Protein AF-A0A1A7Z478-F1 (afdb_monomer_lite)

Radius of gyration: 35.0 Å; chains: 1; bounding box: 83×58×90 Å

pLDDT: mean 89.47, std 16.51, range [36.34, 98.75]

InterPro domains:
  IPR002418 Transcription regulator Myc [PR00044] (14-30)
  IPR002418 Transcription regulator Myc [PR00044] (31-46)
  IPR002418 Transcription regulator Myc [PR00044] (56-69)
  IPR011598 Myc-type, basic helix-loop-helix (bHLH) domain [PF00010] (22-73)
  IPR011598 Myc-type, basic helix-loop-helix (bHLH) domain [PS50888] (21-73)
  IPR011598 Myc-type, basic helix-loop-helix (bHLH) domain [SM00353] (27-79)
  IPR036638 Helix-loop-helix DNA-binding domain superfamily [G3DSA:4.10.280.10] (22-101)
  IPR036638 Helix-loop-helix DNA-binding domain superfamily [SSF47459] (18-101)
  IPR050433 Myc family transcription factors [PTHR45851] (7-102)

Secondary structure (DSSP, 8-state):
-----------PPP-HHHHHHHHHHHHHHHHHHHHHHHHHHHHHHHHSTTTTT-TT--HHHHHHHHHHHHHHHHHHHHHHHHHHHHHHHHHHHHHHHHHHHHHT-

Foldseek 3Di:
DDDDDDPDPDPDPPDVVVVVVVVVVVVVVVVVVVVVVVVVLLVLQCPQPVRNPPPPDDSVRSVVSSVVVVVVVVVVVVVVVVVVVVVVVVVVVVVVVVVVVVVVD

Structure (mmCIF, N/CA/C/O backbone):
data_AF-A0A1A7Z478-F1
#
_entry.id   AF-A0A1A7Z478-F1
#
loop_
_atom_site.group_PDB
_atom_site.id
_atom_site.type_symbol
_atom_site.label_atom_id
_atom_site.label_alt_id
_atom_site.label_comp_id
_atom_site.label_asym_id
_atom_site.label_entity_id
_atom_site.label_seq_id
_atom_site.pdbx_PDB_ins_code
_atom_site.Cartn_x
_atom_site.Cartn_y
_atom_site.Cartn_z
_atom_site.occupancy
_atom_site.B_iso_or_equiv
_atom_site.auth_seq_id
_atom_site.auth_comp_id
_atom_site.auth_asym_id
_atom_site.auth_atom_id
_atom_site.pdbx_PDB_model_num
ATOM 1 N N . GLY A 1 1 ? 62.816 43.035 -41.598 1.00 36.34 1 GLY A N 1
ATOM 2 C CA . GLY A 1 1 ? 61.524 42.574 -41.060 1.00 36.34 1 GLY A CA 1
ATOM 3 C C . GLY A 1 1 ? 61.560 41.069 -40.955 1.00 36.34 1 GLY A C 1
ATOM 4 O O . GLY A 1 1 ? 61.737 40.425 -41.976 1.00 36.34 1 GLY A O 1
ATOM 5 N N . ALA A 1 2 ? 61.474 40.525 -39.743 1.00 38.56 2 ALA A N 1
ATOM 6 C CA . ALA A 1 2 ? 61.452 39.086 -39.495 1.00 38.56 2 ALA A CA 1
ATOM 7 C C . ALA A 1 2 ? 60.048 38.703 -39.007 1.00 38.56 2 ALA A C 1
ATOM 9 O O . ALA A 1 2 ? 59.629 39.121 -37.929 1.00 38.56 2 ALA A O 1
ATOM 10 N N . GLY A 1 3 ? 59.304 37.971 -39.838 1.00 43.94 3 GLY A N 1
ATOM 11 C CA . GLY A 1 3 ? 57.983 37.451 -39.500 1.00 43.94 3 GLY A CA 1
ATOM 12 C C . GLY A 1 3 ? 58.118 36.232 -38.596 1.00 43.94 3 GLY A C 1
ATOM 13 O O . GLY A 1 3 ? 58.597 35.189 -39.032 1.00 43.94 3 GLY A O 1
ATOM 14 N N . GLN A 1 4 ? 57.711 36.368 -37.336 1.00 50.94 4 GLN A N 1
ATOM 15 C CA . GLN A 1 4 ? 57.641 35.250 -36.405 1.00 50.94 4 GLN A CA 1
ATOM 16 C C . GLN A 1 4 ? 56.343 34.470 -36.624 1.00 50.94 4 GLN A C 1
ATOM 18 O O . GLN A 1 4 ? 55.231 34.961 -36.448 1.00 50.94 4 GLN A O 1
ATOM 23 N N . SER A 1 5 ? 56.555 33.228 -37.036 1.00 51.25 5 SER A N 1
ATOM 24 C CA . SER A 1 5 ? 55.662 32.079 -37.082 1.00 51.25 5 SER A CA 1
ATOM 25 C C . SER A 1 5 ? 54.683 31.984 -35.904 1.00 51.25 5 SER A C 1
ATOM 27 O O . SER A 1 5 ? 55.066 31.620 -34.790 1.00 51.25 5 SER A O 1
ATOM 29 N N . GLY A 1 6 ? 53.396 32.206 -36.180 1.00 52.69 6 GLY A N 1
ATOM 30 C CA . GLY A 1 6 ? 52.306 31.764 -35.315 1.00 52.69 6 GLY A CA 1
ATOM 31 C C . GLY A 1 6 ? 52.181 30.242 -35.378 1.00 52.69 6 GLY A C 1
ATOM 32 O O . GLY A 1 6 ? 51.835 29.680 -36.419 1.00 52.69 6 GLY A O 1
ATOM 33 N N . ARG A 1 7 ? 52.495 29.566 -34.268 1.00 56.50 7 ARG A N 1
ATOM 34 C CA . ARG A 1 7 ? 52.255 28.130 -34.083 1.00 56.50 7 ARG A CA 1
ATOM 35 C C . ARG A 1 7 ? 50.757 27.868 -34.248 1.00 56.50 7 ARG A C 1
ATOM 37 O O . ARG A 1 7 ? 49.958 28.320 -33.434 1.00 56.50 7 ARG A O 1
ATOM 44 N N . ARG A 1 8 ? 50.372 27.142 -35.300 1.00 59.56 8 ARG A N 1
ATOM 45 C CA . ARG A 1 8 ? 49.021 26.586 -35.419 1.00 59.56 8 ARG A CA 1
ATOM 46 C C . ARG A 1 8 ? 48.884 25.534 -34.326 1.00 59.56 8 ARG A C 1
ATOM 48 O O . ARG A 1 8 ? 49.501 24.477 -34.415 1.00 59.56 8 ARG A O 1
ATOM 55 N N . GLN A 1 9 ? 48.130 25.859 -33.281 1.00 59.53 9 GLN A N 1
ATOM 56 C CA . GLN A 1 9 ? 47.668 24.890 -32.297 1.00 59.53 9 GLN A CA 1
ATOM 57 C C . GLN A 1 9 ? 46.818 23.862 -33.058 1.00 59.53 9 GLN A C 1
ATOM 59 O O . GLN A 1 9 ? 45.715 24.161 -33.513 1.00 59.53 9 GLN A O 1
ATOM 64 N N . CYS A 1 10 ? 47.374 22.679 -33.288 1.00 53.19 10 CYS A N 1
ATOM 65 C CA . CYS A 1 10 ? 46.645 21.526 -33.786 1.00 53.19 10 CYS A CA 1
ATOM 66 C C . CYS A 1 10 ? 45.642 21.095 -32.707 1.00 53.19 10 CYS A C 1
ATOM 6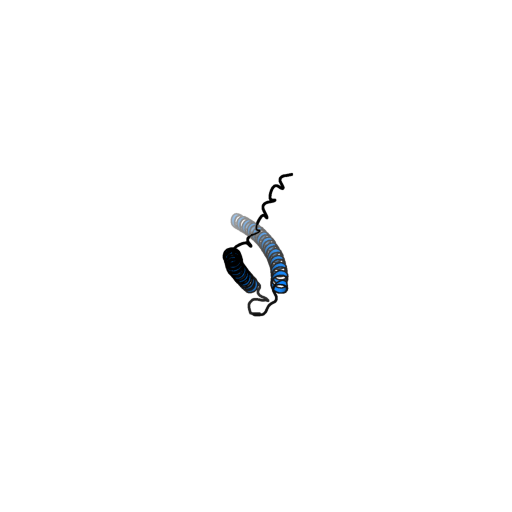8 O O . CYS A 1 10 ? 46.028 20.628 -31.639 1.00 53.19 10 CYS A O 1
ATOM 70 N N . TRP A 1 11 ? 44.349 21.289 -32.971 1.00 57.22 11 TRP A N 1
ATOM 71 C CA . TRP A 1 11 ? 43.285 20.666 -32.191 1.00 57.22 11 TRP A CA 1
ATOM 72 C C . TRP A 1 11 ? 43.204 19.201 -32.619 1.00 57.22 11 TRP A C 1
ATOM 74 O O . TRP A 1 11 ? 42.598 18.880 -33.640 1.00 57.22 11 TRP A O 1
ATOM 84 N N . SER A 1 12 ? 43.877 18.316 -31.889 1.00 61.88 12 SER A N 1
ATOM 85 C CA . SER A 1 12 ? 43.648 16.879 -32.039 1.00 61.88 12 SER A CA 1
ATOM 86 C C . SER A 1 12 ? 42.258 16.557 -31.473 1.00 61.88 12 SER A C 1
ATOM 88 O O . SER A 1 12 ? 41.987 16.948 -30.334 1.00 61.88 12 SER A O 1
ATOM 90 N N . PRO A 1 13 ? 41.362 15.887 -32.222 1.00 65.06 13 PRO A N 1
ATOM 91 C CA . PRO A 1 13 ? 40.093 15.418 -31.676 1.00 65.06 13 PRO A CA 1
ATOM 92 C C . PRO A 1 13 ? 40.349 14.481 -30.484 1.00 65.06 13 PRO A C 1
ATOM 94 O O . PRO A 1 13 ? 41.322 13.719 -30.530 1.00 65.06 13 PRO A O 1
ATOM 97 N N . PRO A 1 14 ? 39.517 14.514 -29.427 1.00 62.09 14 PRO A N 1
ATOM 98 C CA . PRO A 1 14 ? 39.545 13.487 -28.393 1.00 62.09 14 PRO A CA 1
ATOM 99 C C . PRO A 1 14 ? 39.436 12.106 -29.048 1.00 62.09 14 PRO A C 1
ATOM 101 O O . PRO A 1 14 ? 38.679 11.929 -29.998 1.00 62.09 14 PRO A O 1
ATOM 104 N N . SER A 1 15 ? 40.225 11.146 -28.571 1.00 63.00 15 SER A N 1
ATOM 105 C CA . SER A 1 15 ? 40.178 9.763 -29.047 1.00 63.00 15 SER A CA 1
ATOM 106 C C . SER A 1 15 ? 38.774 9.193 -28.806 1.00 63.00 15 SER A C 1
ATOM 108 O O . SER A 1 15 ? 38.401 8.964 -27.655 1.00 63.00 15 SER A O 1
ATOM 110 N N . ASP A 1 16 ? 38.000 8.973 -29.876 1.00 62.78 16 ASP A N 1
ATOM 111 C CA . ASP A 1 16 ? 36.585 8.554 -29.833 1.00 62.78 16 ASP A CA 1
ATOM 112 C C . ASP A 1 16 ? 36.330 7.302 -28.961 1.00 62.78 16 ASP A C 1
ATOM 114 O O . ASP A 1 16 ? 35.242 7.132 -28.411 1.00 62.78 16 ASP A O 1
ATOM 118 N N . GLY A 1 17 ? 37.339 6.445 -28.765 1.00 64.31 17 GLY A N 1
ATOM 119 C CA . GLY A 1 17 ? 37.216 5.212 -27.979 1.00 64.31 17 GLY A CA 1
ATOM 120 C C . GLY A 1 17 ? 36.910 5.427 -26.490 1.00 64.31 17 GLY A C 1
ATOM 121 O O . GLY A 1 17 ? 36.121 4.679 -25.913 1.00 64.31 17 GLY A O 1
ATOM 122 N N . GLU A 1 18 ? 37.462 6.469 -25.857 1.00 71.38 18 GLU A N 1
ATOM 123 C CA . GLU A 1 18 ? 37.213 6.717 -24.426 1.00 71.38 18 GLU A CA 1
ATOM 124 C C . GLU A 1 18 ? 35.776 7.187 -24.160 1.00 71.38 18 GLU A C 1
ATOM 126 O O . GLU A 1 18 ? 35.186 6.877 -23.120 1.00 71.38 18 GLU A O 1
ATOM 131 N N . ASP A 1 19 ? 35.193 7.931 -25.097 1.00 81.88 19 ASP A N 1
ATOM 132 C CA . ASP A 1 19 ? 33.825 8.430 -24.974 1.00 81.88 19 ASP A CA 1
ATOM 133 C C . ASP A 1 19 ? 32.790 7.358 -25.344 1.00 81.88 19 ASP A C 1
ATOM 135 O O . ASP A 1 19 ? 31.712 7.298 -24.738 1.00 81.88 19 ASP A O 1
ATOM 139 N N . GLU A 1 20 ? 33.124 6.441 -26.254 1.00 87.19 20 GLU A N 1
ATOM 140 C CA . GLU A 1 20 ? 32.314 5.252 -26.527 1.00 87.19 20 GLU A CA 1
ATOM 141 C C . GLU A 1 20 ? 32.226 4.306 -25.320 1.00 87.19 20 GLU A C 1
ATOM 143 O O . GLU A 1 20 ? 31.129 3.841 -24.984 1.00 87.19 20 GLU A O 1
ATOM 148 N N . ASP A 1 21 ? 33.332 4.072 -24.611 1.00 91.00 21 ASP A N 1
ATOM 149 C CA . ASP A 1 21 ? 33.354 3.200 -23.431 1.00 91.00 21 ASP A CA 1
ATOM 150 C C . ASP A 1 21 ? 32.591 3.795 -22.240 1.00 91.00 21 ASP A C 1
ATOM 152 O O . ASP A 1 21 ? 31.832 3.087 -21.557 1.00 91.00 21 ASP A O 1
ATOM 156 N N . LYS A 1 22 ? 32.682 5.115 -22.030 1.00 93.88 22 LYS A N 1
ATOM 157 C CA . LYS A 1 22 ? 31.846 5.828 -21.046 1.00 93.88 22 LYS A CA 1
ATOM 158 C C . LYS A 1 22 ? 30.362 5.694 -21.385 1.00 93.88 22 LYS A C 1
ATOM 160 O O . LYS A 1 22 ? 29.557 5.351 -20.513 1.00 93.88 22 LYS A O 1
ATOM 165 N N . ARG A 1 23 ? 29.984 5.905 -22.653 1.00 94.62 23 ARG A N 1
ATOM 166 C CA . ARG A 1 23 ? 28.593 5.755 -23.119 1.00 94.62 23 ARG A CA 1
ATOM 167 C C . ARG A 1 23 ? 28.084 4.326 -22.949 1.00 94.62 23 ARG A C 1
ATOM 169 O O . ARG A 1 23 ? 26.947 4.130 -22.515 1.00 94.62 23 ARG A O 1
ATOM 176 N N . ARG A 1 24 ? 28.909 3.322 -23.260 1.00 95.88 24 ARG A N 1
ATOM 177 C CA . ARG A 1 24 ? 28.585 1.901 -23.073 1.00 95.88 24 ARG A CA 1
ATOM 178 C C . ARG A 1 24 ? 28.312 1.592 -21.605 1.00 95.88 24 ARG A C 1
ATOM 180 O O . ARG A 1 24 ? 27.258 1.039 -21.290 1.00 95.88 24 ARG A O 1
ATOM 187 N N . THR A 1 25 ? 29.218 1.999 -20.721 1.00 96.25 25 THR A N 1
ATOM 188 C CA . THR A 1 25 ? 29.105 1.783 -19.272 1.00 96.25 25 THR A CA 1
ATOM 189 C C . THR A 1 25 ? 27.842 2.438 -18.716 1.00 96.25 25 THR A C 1
ATOM 191 O O . THR A 1 25 ? 27.045 1.780 -18.047 1.00 96.25 25 THR A O 1
ATOM 194 N N . HIS A 1 26 ? 27.586 3.697 -19.080 1.00 97.56 26 HIS A N 1
ATOM 195 C CA . HIS A 1 26 ? 26.366 4.409 -18.700 1.00 97.56 26 HIS A CA 1
ATOM 196 C C . HIS A 1 26 ? 25.090 3.655 -19.121 1.00 97.56 26 HIS A C 1
ATOM 198 O O . HIS A 1 26 ? 24.170 3.476 -18.322 1.00 97.56 26 HIS A O 1
ATOM 204 N N . ASN A 1 27 ? 25.033 3.156 -20.359 1.00 97.94 27 ASN A N 1
ATOM 205 C CA . ASN A 1 27 ? 23.868 2.424 -20.867 1.00 97.94 27 ASN A CA 1
ATOM 206 C C . ASN A 1 27 ? 23.615 1.102 -20.128 1.00 97.94 27 ASN A C 1
ATOM 208 O O . ASN A 1 27 ? 22.454 0.717 -19.946 1.00 97.94 27 ASN A O 1
ATOM 212 N N . ILE A 1 28 ? 24.679 0.406 -19.718 1.00 98.19 28 ILE A N 1
ATOM 213 C CA . ILE A 1 28 ? 24.585 -0.821 -18.918 1.00 98.19 28 ILE A CA 1
ATOM 214 C C . ILE A 1 28 ? 23.982 -0.494 -17.549 1.00 98.19 28 ILE A C 1
ATOM 216 O O . ILE A 1 28 ? 22.985 -1.107 -17.162 1.00 98.19 28 ILE A O 1
ATOM 220 N N . LEU A 1 29 ? 24.522 0.519 -16.867 1.00 98.19 29 LEU A N 1
ATOM 221 C CA . LEU A 1 29 ? 24.058 0.928 -15.541 1.00 98.19 29 LEU A CA 1
ATOM 222 C C . LEU A 1 29 ? 22.599 1.409 -15.565 1.00 98.19 29 LEU A C 1
ATOM 224 O O . LEU A 1 29 ? 21.792 0.978 -14.744 1.00 98.19 29 LEU A O 1
ATOM 228 N N . GLU A 1 30 ? 22.204 2.221 -16.548 1.00 98.38 30 GLU A N 1
ATOM 229 C CA . GLU A 1 30 ? 20.816 2.693 -16.653 1.00 98.38 30 GLU A CA 1
ATOM 230 C C . GLU A 1 30 ? 19.842 1.563 -17.029 1.00 98.38 30 GLU A C 1
ATOM 232 O O . GLU A 1 30 ? 18.678 1.557 -16.620 1.00 98.38 30 GLU A O 1
ATOM 237 N N . ARG A 1 31 ? 20.285 0.557 -17.794 1.00 98.56 31 ARG A N 1
ATOM 238 C CA . ARG A 1 31 ? 19.478 -0.651 -18.028 1.00 98.56 31 ARG A CA 1
ATOM 239 C C . ARG A 1 31 ? 19.278 -1.432 -16.730 1.00 98.56 31 ARG A C 1
ATOM 241 O O . ARG A 1 31 ? 18.151 -1.850 -16.465 1.00 98.56 31 ARG A O 1
ATOM 248 N N . GLN A 1 32 ? 20.330 -1.605 -15.933 1.00 98.62 32 GLN A N 1
ATOM 249 C CA . GLN A 1 32 ? 20.241 -2.267 -14.634 1.00 98.62 32 GLN A CA 1
ATOM 250 C C . GLN A 1 32 ? 19.283 -1.519 -13.699 1.00 98.62 32 GLN A C 1
ATOM 252 O O . GLN A 1 32 ? 18.315 -2.114 -13.227 1.00 98.62 32 GLN A O 1
ATOM 257 N N . ARG A 1 33 ? 19.450 -0.201 -13.552 1.00 98.62 33 ARG A N 1
ATOM 258 C CA . ARG A 1 33 ? 18.551 0.652 -12.761 1.00 98.62 33 ARG A CA 1
ATOM 259 C C . ARG A 1 33 ? 17.089 0.516 -13.195 1.00 98.62 33 ARG A C 1
ATOM 261 O O . ARG A 1 33 ? 16.193 0.385 -12.361 1.00 98.62 33 ARG A O 1
ATOM 268 N N . ARG A 1 34 ? 16.812 0.523 -14.506 1.00 98.50 34 ARG A N 1
ATOM 269 C CA . ARG A 1 34 ? 15.440 0.348 -15.024 1.00 98.50 34 ARG A CA 1
ATOM 270 C C . ARG A 1 34 ? 14.875 -1.043 -14.742 1.00 98.50 34 ARG A C 1
ATOM 272 O O . ARG A 1 34 ? 13.674 -1.154 -14.491 1.00 98.50 34 ARG A O 1
ATOM 279 N N . ASN A 1 35 ? 15.708 -2.081 -14.772 1.00 98.6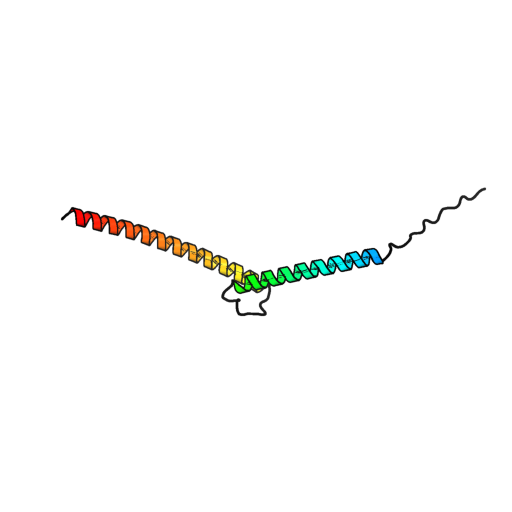2 35 ASN A N 1
ATOM 280 C CA . ASN A 1 35 ? 15.304 -3.438 -14.414 1.00 98.62 35 ASN A CA 1
ATOM 281 C C . ASN A 1 35 ? 14.972 -3.553 -12.925 1.00 98.62 35 ASN A C 1
ATOM 283 O O . ASN A 1 35 ? 13.920 -4.096 -12.597 1.00 98.62 35 ASN A O 1
ATOM 287 N N . GLU A 1 36 ? 15.806 -2.996 -12.048 1.00 98.69 36 GLU A N 1
ATOM 288 C CA . GLU A 1 36 ? 15.549 -2.940 -10.604 1.00 98.69 36 GLU A CA 1
ATOM 289 C C . GLU A 1 36 ? 14.246 -2.188 -10.310 1.00 98.69 36 GLU A C 1
ATOM 291 O O . GLU A 1 36 ? 13.366 -2.710 -9.630 1.00 98.69 36 GLU A O 1
ATOM 296 N N . LEU A 1 37 ? 14.043 -1.021 -10.931 1.00 98.38 37 LEU A N 1
ATOM 297 C CA . LEU A 1 37 ? 12.798 -0.264 -10.799 1.00 98.38 37 LEU A CA 1
ATOM 298 C C . LEU A 1 37 ? 11.578 -1.067 -11.275 1.00 98.38 37 LEU A C 1
ATOM 300 O O . LEU A 1 37 ? 10.521 -1.025 -10.647 1.00 98.38 37 LEU A O 1
ATOM 304 N N . ARG A 1 38 ? 11.700 -1.804 -12.386 1.00 97.44 38 ARG A N 1
ATOM 305 C CA . ARG A 1 38 ? 10.630 -2.682 -12.882 1.00 97.44 38 ARG A CA 1
ATOM 306 C C . ARG A 1 38 ? 10.299 -3.774 -11.864 1.00 97.44 38 ARG A C 1
ATOM 308 O O . ARG A 1 38 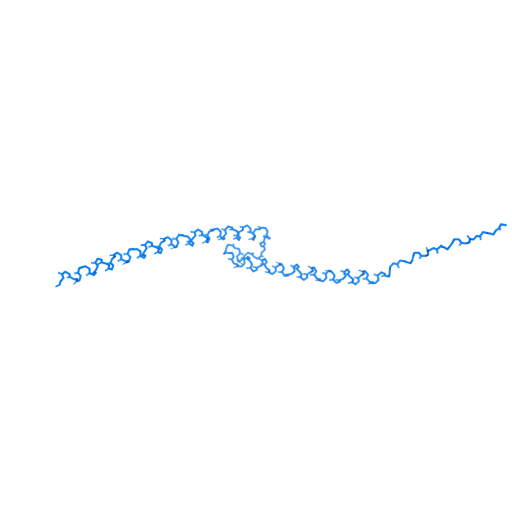? 9.118 -4.009 -11.631 1.00 97.44 38 ARG A O 1
ATOM 315 N N . VAL A 1 39 ? 11.306 -4.409 -11.264 1.00 98.12 39 VAL A N 1
ATOM 316 C CA . VAL A 1 39 ? 11.107 -5.415 -10.208 1.00 98.12 39 VAL A CA 1
ATOM 317 C C . VAL A 1 39 ? 10.390 -4.794 -9.011 1.00 98.12 39 VAL A C 1
ATOM 319 O O . VAL A 1 39 ? 9.386 -5.344 -8.575 1.00 98.12 39 VAL A O 1
ATOM 322 N N . SER A 1 40 ? 10.804 -3.609 -8.554 1.00 98.38 40 SER A N 1
ATOM 323 C CA . SER A 1 40 ? 10.125 -2.900 -7.460 1.00 98.38 40 SER A CA 1
ATOM 324 C C . SER A 1 40 ? 8.650 -2.606 -7.761 1.00 98.38 40 SER A C 1
ATOM 326 O O . SER A 1 40 ? 7.803 -2.782 -6.889 1.00 98.38 40 SER A O 1
ATOM 328 N N . PHE A 1 41 ? 8.310 -2.218 -8.996 1.00 98.38 41 PHE A N 1
ATOM 329 C CA . PHE A 1 41 ? 6.913 -2.021 -9.407 1.00 98.38 41 PHE A CA 1
ATOM 330 C C . PHE A 1 41 ? 6.095 -3.317 -9.401 1.00 98.38 41 PHE A C 1
ATOM 332 O O . PHE A 1 41 ? 4.926 -3.285 -9.021 1.00 98.38 41 PHE A O 1
ATOM 339 N N . LEU A 1 42 ? 6.686 -4.441 -9.812 1.00 97.62 42 LEU A N 1
ATOM 340 C CA . LEU A 1 42 ? 6.015 -5.744 -9.777 1.00 97.62 42 LEU A CA 1
ATOM 341 C C . LEU A 1 42 ? 5.786 -6.196 -8.333 1.00 97.62 42 LEU A C 1
ATOM 343 O O . LEU A 1 42 ? 4.663 -6.535 -7.978 1.00 97.62 42 LEU A O 1
ATOM 347 N N . SER A 1 43 ? 6.803 -6.079 -7.477 1.00 98.00 43 SER A N 1
ATOM 348 C CA . SER A 1 43 ? 6.672 -6.361 -6.047 1.00 98.00 43 SER A CA 1
ATOM 349 C C . SER A 1 43 ? 5.594 -5.500 -5.389 1.00 98.00 43 SER A C 1
ATOM 351 O O . SER A 1 43 ? 4.816 -6.011 -4.589 1.00 98.00 43 SER A O 1
ATOM 353 N N . LEU A 1 44 ? 5.513 -4.208 -5.731 1.00 98.31 44 LEU A N 1
ATOM 354 C CA . LEU A 1 44 ? 4.465 -3.318 -5.228 1.00 98.31 44 LEU A CA 1
ATOM 355 C C . LEU A 1 44 ? 3.076 -3.758 -5.705 1.00 98.31 44 LEU A C 1
ATOM 357 O O . LEU A 1 44 ? 2.156 -3.852 -4.898 1.00 98.31 44 LEU A O 1
ATOM 361 N N . ARG A 1 45 ? 2.927 -4.066 -6.998 1.00 98.25 45 ARG A N 1
ATOM 362 C CA . ARG A 1 45 ? 1.672 -4.561 -7.579 1.00 98.25 45 ARG A CA 1
ATOM 363 C C . ARG A 1 45 ? 1.166 -5.802 -6.844 1.00 98.25 45 ARG A C 1
ATOM 365 O O . ARG A 1 45 ? -0.013 -5.869 -6.520 1.00 98.25 45 ARG A O 1
ATOM 372 N N . ASP A 1 46 ? 2.052 -6.746 -6.541 1.00 97.81 46 ASP A N 1
ATOM 373 C CA . ASP A 1 46 ? 1.690 -8.015 -5.902 1.00 97.81 46 ASP A CA 1
ATOM 374 C C . ASP A 1 46 ? 1.203 -7.847 -4.450 1.00 97.81 46 ASP A C 1
ATOM 376 O O . ASP A 1 46 ? 0.557 -8.746 -3.905 1.00 97.81 46 ASP A O 1
ATOM 380 N N . LYS A 1 47 ? 1.487 -6.699 -3.817 1.00 97.88 47 LYS A N 1
ATOM 381 C CA . LYS A 1 47 ? 0.966 -6.334 -2.489 1.00 97.88 47 LYS A CA 1
ATOM 382 C C . LYS A 1 47 ? -0.409 -5.677 -2.534 1.00 97.88 47 LYS A C 1
ATOM 384 O O . LYS A 1 47 ? -1.047 -5.593 -1.491 1.00 97.88 47 LYS A O 1
ATOM 389 N N . VAL A 1 48 ? -0.865 -5.232 -3.703 1.00 98.00 48 VAL A N 1
ATOM 390 C CA . VAL A 1 48 ? -2.172 -4.594 -3.878 1.00 98.00 48 VAL A CA 1
ATOM 391 C C . VAL A 1 48 ? -3.174 -5.655 -4.354 1.00 98.00 48 VAL A C 1
ATOM 393 O O . VAL A 1 48 ? -3.054 -6.116 -5.493 1.00 98.00 48 VAL A O 1
ATOM 396 N N . PRO A 1 49 ? -4.175 -6.051 -3.538 1.00 97.12 49 PRO A N 1
ATOM 397 C CA . PRO A 1 49 ? -5.077 -7.163 -3.857 1.00 97.12 49 PRO A CA 1
ATOM 398 C C . PRO A 1 49 ? -5.766 -7.027 -5.218 1.00 97.12 49 PRO A C 1
ATOM 400 O O . PRO A 1 49 ? -5.841 -7.991 -5.972 1.00 97.12 49 PRO A O 1
ATOM 403 N N . GLU A 1 50 ? -6.195 -5.814 -5.576 1.00 95.88 50 GLU A N 1
ATOM 404 C CA . GLU A 1 50 ? -6.884 -5.539 -6.843 1.00 95.88 50 GLU A CA 1
ATOM 405 C C . GLU A 1 50 ? -5.984 -5.703 -8.084 1.00 95.88 50 GLU A C 1
ATOM 407 O O . GLU A 1 50 ? -6.484 -5.783 -9.209 1.00 95.88 50 GLU A O 1
ATOM 412 N N . LEU A 1 51 ? -4.658 -5.694 -7.907 1.00 97.25 51 LEU A N 1
ATOM 413 C CA . LEU A 1 51 ? -3.682 -5.672 -8.997 1.00 97.25 51 LEU A CA 1
ATOM 414 C C . LEU A 1 51 ? -2.819 -6.930 -9.096 1.00 97.25 51 LEU A C 1
ATOM 416 O O . LEU A 1 51 ? -2.171 -7.117 -10.127 1.00 97.25 51 LEU A O 1
ATOM 420 N N . LYS A 1 52 ? -2.802 -7.777 -8.065 1.00 93.88 52 LYS A N 1
ATOM 421 C CA . LYS A 1 52 ? -1.899 -8.929 -7.949 1.00 93.88 52 LYS A CA 1
ATOM 422 C C . LYS A 1 52 ? -1.891 -9.832 -9.190 1.00 93.88 52 LYS A C 1
ATOM 424 O O . LYS A 1 52 ? -0.821 -10.160 -9.691 1.00 93.88 52 LYS A O 1
ATOM 429 N N . ASP A 1 53 ? -3.063 -10.136 -9.744 1.00 93.12 53 ASP A N 1
ATOM 430 C CA . ASP A 1 53 ? -3.199 -11.029 -10.906 1.00 93.12 53 ASP A CA 1
ATOM 431 C C . ASP A 1 53 ? -3.209 -10.276 -12.258 1.00 93.12 53 ASP A C 1
ATOM 433 O O . ASP A 1 53 ? -3.349 -10.872 -13.327 1.00 93.12 53 ASP A O 1
ATOM 437 N N . LYS A 1 54 ? -3.045 -8.944 -12.247 1.00 93.12 54 LYS A N 1
ATOM 438 C CA . LYS A 1 54 ? -3.104 -8.084 -13.441 1.00 93.12 54 LYS A CA 1
ATOM 439 C C . LYS A 1 54 ? -1.701 -7.801 -13.976 1.00 93.12 54 LYS A C 1
ATOM 441 O O . LYS A 1 54 ? -1.097 -6.756 -13.708 1.00 93.12 54 LYS A O 1
ATOM 446 N N . GLU A 1 55 ? -1.189 -8.723 -14.791 1.00 88.00 55 GLU A N 1
ATOM 447 C CA . GLU A 1 55 ? 0.212 -8.714 -15.228 1.00 88.00 55 GLU A CA 1
ATOM 448 C C . GLU A 1 55 ? 0.633 -7.415 -15.947 1.00 88.00 55 GLU A C 1
ATOM 450 O O . GLU A 1 55 ? 1.698 -6.858 -15.671 1.00 88.00 55 GLU A O 1
ATOM 455 N N . LYS A 1 56 ? -0.239 -6.876 -16.808 1.00 91.75 56 LYS A N 1
ATOM 456 C CA . LYS A 1 56 ? 0.018 -5.693 -17.651 1.00 91.75 56 LYS A CA 1
ATOM 457 C C . LYS A 1 56 ? -0.519 -4.383 -17.052 1.00 91.75 56 LYS A C 1
ATOM 459 O O . LYS A 1 56 ? -1.046 -3.539 -17.773 1.00 91.75 56 LYS A O 1
ATOM 464 N N . THR A 1 57 ? -0.399 -4.200 -15.737 1.00 95.44 57 THR A N 1
ATOM 465 C CA . THR A 1 57 ? -0.872 -2.975 -15.068 1.00 95.44 57 THR A CA 1
ATOM 466 C C . THR A 1 57 ? 0.083 -1.789 -15.307 1.00 95.44 57 THR A C 1
ATOM 468 O O . THR A 1 57 ? 1.283 -1.910 -15.043 1.00 95.44 57 THR A O 1
ATOM 471 N N . PRO A 1 58 ? -0.406 -0.615 -15.758 1.00 97.62 58 PRO A N 1
ATOM 472 C CA . PRO A 1 58 ? 0.425 0.579 -15.919 1.00 97.62 58 PRO A CA 1
ATOM 473 C C . PRO A 1 58 ? 1.022 1.077 -14.594 1.00 97.62 58 PRO A C 1
ATOM 475 O O . PRO A 1 58 ? 0.345 1.088 -13.568 1.00 97.62 58 PRO A O 1
ATOM 478 N N . LYS A 1 59 ? 2.257 1.604 -14.622 1.00 97.81 59 LYS A N 1
ATOM 479 C CA . LYS A 1 59 ? 2.957 2.126 -13.426 1.00 97.81 59 LYS A CA 1
ATOM 480 C C . LYS A 1 59 ? 2.130 3.141 -12.634 1.00 97.81 59 LYS A C 1
ATOM 482 O O . LYS A 1 59 ? 2.058 3.051 -11.417 1.00 97.81 59 LYS A O 1
ATOM 487 N N . VAL A 1 60 ? 1.476 4.079 -13.322 1.00 98.25 60 VAL A N 1
ATOM 488 C CA . VAL A 1 60 ? 0.639 5.103 -12.673 1.00 98.25 60 VAL A CA 1
ATOM 489 C C . VAL A 1 60 ? -0.555 4.494 -11.933 1.00 98.25 60 VAL A C 1
ATOM 491 O 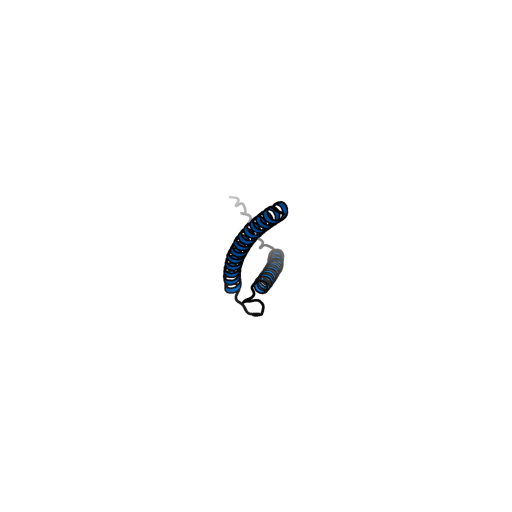O . VAL A 1 60 ? -0.939 4.993 -10.882 1.00 98.25 60 VAL A O 1
ATOM 494 N N . VAL A 1 61 ? -1.114 3.397 -12.449 1.00 98.19 61 VAL A N 1
ATOM 495 C CA . VAL A 1 61 ? -2.225 2.686 -11.807 1.00 98.19 61 VAL A CA 1
ATOM 496 C C . VAL A 1 61 ? -1.726 1.947 -10.569 1.00 98.19 61 VAL A C 1
ATOM 498 O O . VAL A 1 61 ? -2.376 2.036 -9.535 1.00 98.19 61 VAL A O 1
ATOM 501 N N . ILE A 1 62 ? -0.549 1.306 -10.636 1.00 98.50 62 ILE A N 1
ATOM 502 C CA . ILE A 1 62 ? 0.082 0.672 -9.465 1.00 98.50 62 ILE A CA 1
ATOM 503 C C . ILE A 1 62 ? 0.256 1.690 -8.333 1.00 98.50 62 ILE A C 1
ATOM 505 O O . ILE A 1 62 ? -0.125 1.404 -7.205 1.00 98.50 62 ILE A O 1
ATOM 509 N N . LEU A 1 63 ? 0.779 2.885 -8.633 1.00 98.69 63 LEU A N 1
ATOM 510 C CA . LEU A 1 63 ? 0.977 3.927 -7.619 1.00 98.69 63 LEU A CA 1
ATOM 511 C C . LEU A 1 63 ? -0.347 4.394 -7.010 1.00 98.69 63 LEU A C 1
ATOM 513 O O . LEU A 1 63 ? -0.474 4.397 -5.792 1.00 98.69 63 LEU A O 1
ATOM 517 N N . LYS A 1 64 ? -1.341 4.736 -7.842 1.00 98.62 64 LYS A N 1
ATOM 518 C CA . LYS A 1 64 ? -2.655 5.196 -7.362 1.00 98.62 64 LYS A CA 1
ATOM 519 C C . LYS A 1 64 ? -3.327 4.159 -6.465 1.00 98.62 64 LYS A C 1
ATOM 521 O O . LYS A 1 64 ? -3.719 4.478 -5.350 1.00 98.62 64 LYS A O 1
ATOM 526 N N . LYS A 1 65 ? -3.383 2.907 -6.924 1.00 98.44 65 LYS A N 1
ATOM 527 C CA . LYS A 1 65 ? -4.015 1.814 -6.181 1.00 98.44 65 LYS A CA 1
ATOM 528 C C . LYS A 1 65 ? -3.262 1.435 -4.914 1.00 98.44 65 LYS A C 1
ATOM 530 O O . LYS A 1 65 ? -3.896 1.101 -3.925 1.00 98.44 65 LYS A O 1
ATOM 535 N N . ALA A 1 66 ? -1.933 1.520 -4.911 1.00 98.62 66 ALA A N 1
ATOM 536 C CA . ALA A 1 66 ? -1.163 1.340 -3.686 1.00 98.62 66 ALA A CA 1
ATOM 537 C C . ALA A 1 66 ? -1.473 2.436 -2.656 1.00 98.62 66 ALA A C 1
ATOM 539 O O . ALA A 1 66 ? -1.636 2.127 -1.481 1.00 98.62 66 ALA A O 1
ATOM 540 N N . THR A 1 67 ? -1.589 3.697 -3.083 1.00 98.69 67 THR A N 1
ATOM 541 C CA . THR A 1 67 ? -1.967 4.803 -2.192 1.00 98.69 67 THR A CA 1
ATOM 542 C C . THR A 1 67 ? -3.378 4.628 -1.636 1.00 98.69 67 THR A C 1
ATOM 544 O O . THR A 1 67 ? -3.545 4.716 -0.424 1.00 98.69 67 THR A O 1
ATOM 547 N N . GLU A 1 68 ? -4.361 4.327 -2.491 1.00 98.56 68 GLU A N 1
ATOM 548 C CA . GLU A 1 68 ? -5.740 4.022 -2.073 1.00 98.56 68 GLU A CA 1
ATOM 549 C C . GLU A 1 68 ? -5.754 2.885 -1.038 1.00 98.56 68 GLU A C 1
ATOM 551 O O . GLU A 1 68 ? -6.307 3.037 0.048 1.00 98.56 68 GLU A O 1
ATOM 556 N N . PHE A 1 69 ? -5.042 1.791 -1.317 1.00 98.62 69 PHE A N 1
ATOM 557 C CA . PHE A 1 69 ? -4.997 0.634 -0.427 1.00 98.62 69 PHE A CA 1
ATOM 558 C C . PHE A 1 69 ? -4.335 0.932 0.928 1.00 98.62 69 PHE A C 1
ATOM 560 O O . PHE A 1 69 ? -4.779 0.427 1.955 1.00 98.62 69 PHE A O 1
ATOM 567 N N . ILE A 1 70 ? -3.294 1.772 0.966 1.00 98.62 70 ILE A N 1
ATOM 568 C CA . ILE A 1 70 ? -2.687 2.210 2.232 1.00 98.62 70 ILE A CA 1
ATOM 569 C C . ILE A 1 70 ? -3.692 3.015 3.061 1.00 98.62 70 ILE A C 1
ATOM 571 O O . ILE A 1 70 ? -3.794 2.783 4.262 1.00 98.62 70 ILE A O 1
ATOM 575 N N . MET A 1 71 ? -4.445 3.927 2.437 1.00 98.62 71 MET A N 1
ATOM 576 C CA . MET A 1 71 ? -5.460 4.720 3.139 1.00 98.62 71 MET A CA 1
ATOM 577 C C . MET A 1 71 ? -6.552 3.826 3.738 1.00 98.62 71 MET A C 1
ATOM 579 O O . MET A 1 71 ? -6.867 3.960 4.919 1.00 98.62 71 MET A O 1
ATOM 583 N N . GLU A 1 72 ? -7.057 2.864 2.963 1.00 98.44 72 GLU A N 1
ATOM 584 C CA . GLU A 1 72 ? -8.036 1.877 3.436 1.00 98.44 72 GLU A CA 1
ATOM 585 C C . GLU A 1 72 ? -7.499 1.053 4.617 1.00 98.44 72 GLU A C 1
ATOM 587 O O . GLU A 1 72 ? -8.192 0.882 5.621 1.00 98.44 72 GLU A O 1
ATOM 592 N N . LEU A 1 73 ? -6.252 0.572 4.533 1.00 98.62 73 LEU A N 1
ATOM 593 C CA . LEU A 1 73 ? -5.616 -0.174 5.622 1.00 98.62 73 LEU A CA 1
ATOM 594 C C . LEU A 1 73 ? -5.454 0.671 6.889 1.00 98.62 73 LEU A C 1
ATOM 596 O O . LEU A 1 73 ? -5.661 0.155 7.985 1.00 98.62 73 LEU A O 1
ATOM 600 N N . SER A 1 74 ? -5.108 1.953 6.757 1.00 98.62 74 SER A N 1
ATOM 601 C CA . SER A 1 74 ? -5.007 2.859 7.903 1.00 98.62 74 SER A CA 1
ATOM 602 C C . SER A 1 74 ? -6.361 3.069 8.579 1.00 98.62 74 SER A C 1
ATOM 604 O O . SER A 1 74 ? -6.447 2.977 9.800 1.00 98.62 74 SER A O 1
ATOM 606 N N . GLU A 1 75 ? -7.433 3.291 7.815 1.00 98.62 75 GLU A N 1
ATOM 607 C CA . GLU A 1 75 ? -8.790 3.426 8.365 1.00 98.62 75 GLU A CA 1
ATOM 608 C C . GLU A 1 75 ? -9.286 2.133 9.031 1.00 98.62 75 GLU A C 1
ATOM 610 O O . GLU A 1 75 ? -9.963 2.160 10.070 1.00 98.62 75 GLU A O 1
ATOM 615 N N . GLU A 1 76 ? -8.940 0.989 8.441 1.00 98.56 76 GLU A N 1
ATOM 616 C CA . GLU A 1 76 ? -9.218 -0.333 8.981 1.00 98.56 76 GLU A CA 1
ATOM 617 C C . GLU A 1 76 ? -8.522 -0.554 10.326 1.00 98.56 76 GLU A C 1
ATOM 619 O O . GLU A 1 76 ? -9.184 -0.905 11.307 1.00 98.56 76 GLU A O 1
ATOM 624 N N . GLU A 1 77 ? -7.212 -0.311 10.393 1.00 98.69 77 GLU A N 1
ATOM 625 C CA . GLU A 1 77 ? -6.410 -0.432 11.612 1.00 98.69 77 GLU A CA 1
ATOM 626 C C . GLU A 1 77 ? -7.010 0.410 12.743 1.00 98.69 77 GLU A C 1
ATOM 628 O O . GLU A 1 77 ? -7.277 -0.085 13.841 1.00 98.69 77 GLU A O 1
ATOM 633 N N . ASP A 1 78 ? -7.336 1.660 12.438 1.00 98.69 78 ASP A N 1
ATOM 634 C CA . ASP A 1 78 ? -7.980 2.600 13.341 1.00 98.69 78 ASP A CA 1
ATOM 635 C C . ASP A 1 78 ? -9.309 2.067 13.905 1.00 98.69 78 ASP A C 1
ATOM 637 O O . ASP A 1 78 ? -9.605 2.160 15.106 1.00 98.69 78 ASP A O 1
ATOM 641 N N . ARG A 1 79 ? -10.138 1.467 13.044 1.00 98.75 79 ARG A N 1
ATOM 642 C CA . ARG A 1 79 ? -11.408 0.855 13.448 1.00 98.75 79 ARG A CA 1
ATOM 643 C C . ARG A 1 79 ? -11.189 -0.379 14.320 1.00 98.75 79 ARG A C 1
ATOM 645 O O . ARG A 1 79 ? -11.915 -0.557 15.310 1.0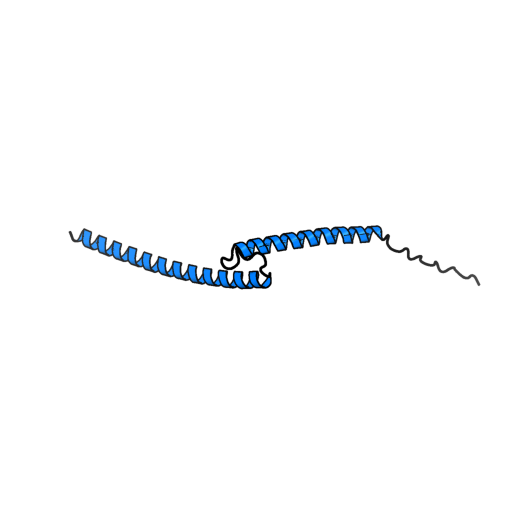0 98.75 79 ARG A O 1
ATOM 652 N N . MET A 1 80 ? -10.202 -1.210 13.992 1.00 98.75 80 MET A N 1
ATOM 653 C CA . MET A 1 80 ? -9.833 -2.375 14.794 1.00 98.75 80 MET A CA 1
ATOM 654 C C . MET A 1 80 ? -9.343 -1.957 16.184 1.00 98.75 80 MET A C 1
ATOM 656 O O . MET A 1 80 ? -9.800 -2.517 17.184 1.00 98.75 80 MET A O 1
ATOM 660 N N . LEU A 1 81 ? -8.498 -0.926 16.278 1.00 98.75 81 LEU A N 1
ATOM 661 C CA . LEU A 1 81 ? -8.007 -0.381 17.547 1.00 98.75 81 LEU A CA 1
ATOM 662 C C . LEU A 1 81 ? -9.150 0.145 18.423 1.00 98.75 81 LEU A C 1
ATOM 664 O O . LEU A 1 81 ? -9.241 -0.214 19.601 1.00 98.75 81 LEU A O 1
ATOM 668 N N . ARG A 1 82 ? -10.083 0.914 17.846 1.00 98.69 82 ARG A N 1
ATOM 669 C CA . ARG A 1 82 ? -11.285 1.389 18.558 1.00 98.69 82 ARG A CA 1
ATOM 670 C C . ARG A 1 82 ? -12.150 0.235 19.063 1.00 98.69 82 ARG A C 1
ATOM 672 O O . ARG A 1 82 ? -12.685 0.293 20.170 1.00 98.69 82 ARG A O 1
ATOM 679 N N . THR A 1 83 ? -12.298 -0.819 18.266 1.00 98.62 83 THR A N 1
ATOM 680 C CA . THR A 1 83 ? -13.080 -2.005 18.648 1.00 98.62 83 THR A CA 1
ATOM 681 C C . THR A 1 83 ? -12.401 -2.772 19.778 1.00 98.62 83 THR A C 1
ATOM 683 O O . THR A 1 83 ? -13.052 -3.126 20.763 1.00 98.62 83 THR A O 1
ATOM 686 N N . LYS A 1 84 ? -11.082 -2.961 19.686 1.00 98.69 84 LYS A N 1
ATOM 687 C CA . LYS A 1 84 ? -10.266 -3.587 20.728 1.00 98.69 84 LYS A CA 1
ATOM 688 C C . LYS A 1 84 ? -10.401 -2.852 22.063 1.00 98.69 84 LYS A C 1
ATOM 690 O O . LYS A 1 84 ? -10.670 -3.501 23.070 1.00 98.69 84 LYS A O 1
ATOM 695 N N . ASP A 1 85 ? -10.287 -1.523 22.077 1.00 98.75 85 ASP A N 1
ATOM 696 C CA . ASP A 1 85 ? -10.433 -0.718 23.300 1.00 98.75 85 ASP A CA 1
ATOM 697 C C . ASP A 1 85 ? -11.822 -0.882 23.944 1.00 98.75 85 ASP A C 1
ATOM 699 O O . ASP A 1 85 ? -11.936 -1.160 25.141 1.00 98.75 85 ASP A O 1
ATOM 703 N N . LYS A 1 86 ? -12.894 -0.813 23.141 1.00 98.69 86 LYS A N 1
ATOM 704 C CA . LYS A 1 86 ? -14.268 -1.043 23.622 1.00 98.69 86 LYS A CA 1
ATOM 705 C C . LYS A 1 86 ? -14.429 -2.427 24.254 1.00 98.69 86 LYS A C 1
ATOM 707 O O . LYS A 1 86 ? -15.010 -2.547 25.335 1.00 98.69 86 LYS A O 1
ATOM 712 N N . LEU A 1 87 ? -13.898 -3.467 23.609 1.00 98.75 87 LEU A N 1
ATOM 713 C CA . LEU A 1 87 ? -13.951 -4.837 24.122 1.00 98.75 87 LEU A CA 1
ATOM 714 C C . LEU A 1 87 ? -13.131 -5.001 25.407 1.00 98.75 87 LEU A C 1
ATOM 716 O O . LEU A 1 87 ? -13.587 -5.663 26.340 1.00 98.75 87 LEU A O 1
ATOM 720 N N . MET A 1 88 ? -11.958 -4.370 25.498 1.00 98.69 88 MET A N 1
ATOM 721 C CA . MET A 1 88 ? -11.134 -4.385 26.709 1.00 98.69 88 MET A CA 1
ATOM 722 C C . MET A 1 88 ? -11.855 -3.723 27.886 1.00 98.69 88 MET A C 1
ATOM 724 O O . MET A 1 88 ? -11.946 -4.330 28.955 1.00 98.69 88 MET A O 1
ATOM 728 N N . LYS A 1 89 ? -12.441 -2.537 27.684 1.00 98.56 89 LYS A N 1
ATOM 729 C CA . LYS A 1 89 ? -13.246 -1.845 28.705 1.00 98.56 89 LYS A CA 1
ATOM 730 C C . LYS A 1 89 ? -14.415 -2.706 29.176 1.00 98.56 89 LYS A C 1
ATOM 732 O O . LYS A 1 89 ? -14.598 -2.885 30.380 1.00 98.56 89 LYS A O 1
ATOM 737 N N . ARG A 1 90 ? -15.152 -3.315 28.240 1.00 98.38 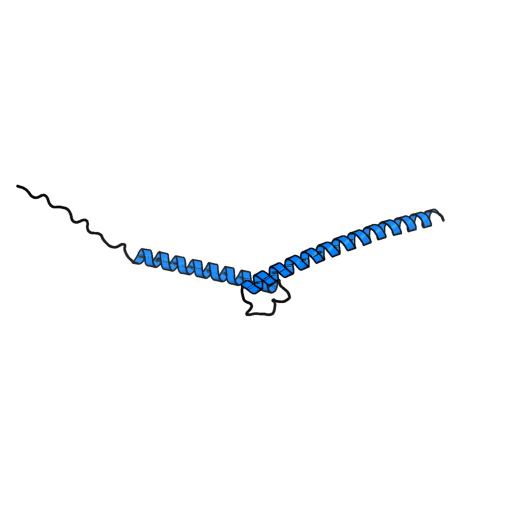90 ARG A N 1
ATOM 738 C CA . ARG A 1 90 ? -16.270 -4.207 28.570 1.00 98.38 90 ARG A CA 1
ATOM 739 C C . ARG A 1 90 ? -15.817 -5.447 29.341 1.00 98.38 90 ARG A C 1
ATOM 741 O O . ARG A 1 90 ? -16.485 -5.860 30.283 1.00 98.38 90 ARG A O 1
ATOM 748 N N . SER A 1 91 ? -14.681 -6.031 28.968 1.00 98.31 91 SER A N 1
ATOM 749 C CA . SER A 1 91 ? -14.095 -7.181 29.664 1.00 98.31 91 SER A CA 1
ATOM 750 C C . SER A 1 91 ? -13.734 -6.842 31.111 1.00 98.31 91 SER A C 1
ATOM 752 O O . SER A 1 91 ? -14.083 -7.593 32.021 1.00 98.31 91 SER A O 1
ATOM 754 N N . ILE A 1 92 ? -13.093 -5.691 31.341 1.00 98.56 92 ILE A N 1
ATOM 755 C CA . ILE A 1 92 ? -12.747 -5.211 32.687 1.00 98.56 92 ILE A CA 1
ATOM 756 C C . ILE A 1 92 ? -14.013 -5.003 33.525 1.00 98.56 92 ILE A C 1
ATOM 758 O O . ILE A 1 92 ? -14.097 -5.511 34.642 1.00 98.56 92 ILE A O 1
ATOM 762 N N . GLU A 1 93 ? -15.018 -4.324 32.970 1.00 98.31 93 GLU A N 1
ATOM 763 C CA . GLU A 1 93 ? -16.295 -4.071 33.645 1.00 98.31 93 GLU A CA 1
ATOM 764 C C . GLU A 1 93 ? -16.983 -5.377 34.075 1.00 98.31 93 GLU A C 1
ATOM 766 O O . GLU A 1 93 ? -17.384 -5.531 35.230 1.00 98.31 93 GLU A O 1
ATOM 771 N N . LEU A 1 94 ? -17.094 -6.345 33.160 1.00 98.19 94 LEU A N 1
ATOM 772 C CA . LEU A 1 94 ? -17.738 -7.629 33.435 1.00 98.19 94 LEU A CA 1
ATOM 773 C C . LEU A 1 94 ? -16.970 -8.447 34.478 1.00 98.19 94 LEU A C 1
ATOM 775 O O . LEU A 1 94 ? -17.593 -9.060 35.345 1.00 98.19 94 LEU A O 1
ATOM 779 N N . LYS A 1 95 ? -15.632 -8.429 34.437 1.00 97.69 95 LYS A N 1
ATOM 780 C CA . LYS A 1 95 ? -14.798 -9.071 35.464 1.00 97.69 95 LYS A CA 1
ATOM 781 C C . LYS A 1 95 ? -15.018 -8.443 36.840 1.00 97.69 95 LYS A C 1
ATOM 783 O O . LYS A 1 95 ? -15.166 -9.184 37.808 1.00 97.69 95 LYS A O 1
ATOM 788 N N . GLY A 1 96 ? -15.101 -7.114 36.918 1.00 97.38 96 GLY A N 1
ATOM 789 C CA . GLY A 1 96 ? -15.399 -6.401 38.163 1.00 97.38 96 GLY A CA 1
ATOM 790 C C . GLY A 1 96 ? -16.768 -6.778 38.736 1.00 97.38 96 GLY A C 1
ATOM 791 O O . GLY A 1 96 ? -16.866 -7.160 39.901 1.00 97.38 96 GLY A O 1
ATOM 792 N N . ARG A 1 97 ? -17.816 -6.782 37.900 1.00 96.56 97 ARG A N 1
ATOM 793 C CA . ARG A 1 97 ? -19.163 -7.230 38.307 1.00 96.56 97 ARG A CA 1
ATOM 794 C C . ARG A 1 97 ? -19.158 -8.678 38.803 1.00 96.56 97 ARG A C 1
ATOM 796 O O . ARG A 1 97 ? -19.776 -8.990 39.816 1.00 96.56 97 ARG A O 1
ATOM 803 N N . LEU A 1 98 ? -18.443 -9.567 38.111 1.00 97.19 98 LEU A N 1
ATOM 804 C CA . LEU A 1 98 ? -18.333 -10.970 38.507 1.00 97.19 98 LEU A CA 1
ATOM 805 C C . LEU A 1 98 ? -17.639 -11.132 39.867 1.00 97.19 98 LEU A C 1
ATOM 807 O O . LEU A 1 98 ? -18.067 -11.961 40.665 1.00 97.19 98 LEU A O 1
ATOM 811 N N . GLN A 1 99 ? -16.587 -10.356 40.140 1.00 96.38 99 GLN A N 1
ATOM 812 C CA . GLN A 1 99 ? -15.913 -10.364 41.441 1.00 96.38 99 GLN A CA 1
ATOM 813 C C . GLN A 1 99 ? -16.849 -9.904 42.562 1.00 96.38 99 GLN A C 1
ATOM 815 O O . GLN A 1 99 ? -16.972 -10.617 43.552 1.00 96.38 99 GLN A O 1
ATOM 820 N N . GLN A 1 100 ? -17.571 -8.795 42.371 1.00 95.06 100 GLN A N 1
ATOM 821 C CA . GLN A 1 100 ? -18.547 -8.293 43.349 1.00 95.06 100 GLN A CA 1
ATOM 822 C C . GLN A 1 100 ? -19.617 -9.341 43.685 1.00 95.06 100 GLN A C 1
ATOM 824 O O . GLN A 1 100 ? -19.913 -9.584 44.851 1.00 95.06 100 GLN A O 1
ATOM 829 N N . LEU A 1 101 ? -20.165 -10.016 42.670 1.00 95.19 101 LEU A N 1
ATOM 830 C CA . LEU A 1 101 ? -21.169 -11.065 42.871 1.00 95.19 101 LEU A CA 1
ATOM 831 C C . LEU A 1 101 ? -20.611 -12.312 43.571 1.00 95.19 101 LEU A C 1
ATOM 833 O O . LEU A 1 101 ? -21.359 -13.016 44.244 1.00 95.19 101 LEU A O 1
ATOM 837 N N . ARG A 1 102 ? -19.315 -12.602 43.416 1.00 94.12 102 ARG A N 1
ATOM 838 C CA . ARG A 1 102 ? -18.648 -13.713 44.111 1.00 94.12 102 ARG A CA 1
ATOM 839 C C . ARG A 1 102 ? -18.364 -13.402 45.575 1.00 94.12 102 ARG A C 1
ATOM 841 O O . ARG A 1 102 ? -18.390 -14.326 46.369 1.00 94.12 102 ARG A O 1
ATOM 848 N N . THR A 1 103 ? -18.098 -12.143 45.915 1.00 91.06 103 THR A N 1
ATOM 849 C CA . THR A 1 103 ? -17.828 -11.703 47.296 1.00 91.06 103 THR A CA 1
ATOM 850 C C . THR A 1 103 ? -19.094 -11.449 48.117 1.00 91.06 103 THR A C 1
ATOM 852 O O . THR A 1 103 ? -19.002 -11.262 49.322 1.00 91.06 103 THR A O 1
ATOM 855 N N . LEU A 1 104 ? -20.264 -11.385 47.470 1.00 81.50 104 LEU A N 1
ATOM 856 C CA . LEU A 1 104 ? -21.577 -11.248 48.119 1.00 81.50 104 LEU A CA 1
ATOM 857 C C . LEU A 1 104 ? -22.198 -12.597 48.536 1.00 81.50 104 LEU A C 1
ATOM 859 O O . LEU A 1 104 ? -23.269 -12.605 49.139 1.00 81.50 104 LEU A O 1
ATOM 863 N N . LYS A 1 105 ? -21.561 -13.718 48.181 1.00 51.56 105 LYS A N 1
ATOM 864 C CA . LYS A 1 105 ? -21.881 -15.063 48.676 1.00 51.56 105 LYS A CA 1
ATOM 865 C C . LYS A 1 105 ? -20.906 -15.444 49.778 1.00 51.56 105 LYS A C 1
ATOM 867 O O . LYS A 1 105 ? -21.348 -16.186 50.677 1.00 51.56 105 LYS A O 1
#

Sequence (105 aa):
GAGQSGRRQCWSPPSDGEDEDKRRTHNILERQRRNELRVSFLSLRDKVPELKDKEKTPKVVILKKATEFIMELSEEEDRMLRTKDKLMKRSIELKGRLQQLRTLK

Organism: NCBI:txid60296